Protein AF-0000000078282323 (afdb_homodimer)

Foldseek 3Di:
DPLPDDAQFKKFFLCVVVDDPVDQPRIKGWHDWDADPPPRFIWTWIWRPDPPGDIDIDGPPQQFAFDPCVVVVPGDGGRRMHTDDD/DPLPDDAQFKKAFLCVVVDDPVDQPRIKGWHDWDADPPPRFIWTWIWRPDPPGDIDIDGPDQQFAFDPCVVVVPGDGGRRMHTDDD

Nearest PDB structures (foldseek):
  6aca-assembly1_A  TM=6.022E-01  e=2.869E-01  Mycobacterium tuberculosis H37Rv
  6x50-assembly1_A  TM=5.275E-01  e=6.509E-01  Escherichia coli
  6lwy-assembly1_A  TM=5.126E-01  e=2.651E+00  Brevibacillus sp. SKR3
  8jvz-assembly2_B  TM=4.893E-01  e=5.047E+00  synthetic construct
  7c4l-assembly1_A  TM=4.001E-01  e=6.016E+00  synthetic construct

pLDDT: mean 95.48, std 9.37, range [39.41, 98.94]

Radius of gyration: 18.81 Å; Cα contacts (8 Å, |Δi|>4): 344; chains: 2; bounding box: 31×58×46 Å

Secondary structure (DSSP, 8-state):
------TT-EEEEGGGGGS-TT--TTEEEEEEEEEETTT--EEEEEEESSTT--EEEEEHHHHTPBP-TTT-TT---SBSEEE---/------TT-EEEEGGGGGS-TT--TTEEEEEEEEEETTT--EEEEEEESSTT--EEEEEHHHHTPBP-TTT-TT---SBSEEE---

Organism: NCBI:txid1796616

InterPro domains:
  IPR023387 DUF1653-like domain [PF07866] (27-82)
  IPR037135 DUF1653-like domain superfamily [G3DSA:2.30.30.320] (1-86)

Sequence (172 aa):
MDRDLRPGDIVRNFKRETVHPDSDLYLYQIIAFATHSETNEKLVIYQALYRPFGVWARPYDMFMSEVDREKYPEISQRYRFEKIENMDRDLRPGDIVRNFKRETVHPDSDLYLYQIIAFATHSETNEKLVIYQALYRPFGVWARPYDMFMSEVDREKYPEISQRYRFEKIEN

Solvent-accessible surface area (backbone atoms only — not comparable to full-atom values): 9601 Å² total; per-residue (Å²): 127,83,77,79,80,49,62,70,41,39,29,32,37,49,68,34,78,76,47,64,88,85,51,51,62,52,29,29,32,32,65,40,64,28,32,26,72,86,76,64,45,50,29,37,29,31,28,39,67,34,88,94,45,53,36,34,28,35,49,38,70,67,52,67,27,63,48,59,50,85,83,39,67,85,58,81,60,62,36,35,49,42,75,57,79,129,127,83,76,78,79,49,62,70,40,40,31,32,36,50,69,34,78,76,48,63,88,88,52,51,61,50,29,30,31,32,64,39,63,29,31,27,71,88,77,65,45,51,28,37,29,32,27,39,66,34,88,92,45,54,37,32,28,37,50,40,69,67,51,70,27,62,47,60,50,85,85,38,67,85,58,79,59,62,36,33,48,42,75,58,78,128

Structure (mmCIF, N/CA/C/O backbone):
data_AF-0000000078282323-model_v1
#
loop_
_entity.id
_entity.type
_entity.pdbx_description
1 polymer 'DUF1653 domain-containing protein'
#
loop_
_atom_site.group_PDB
_atom_site.id
_atom_site.type_symbol
_atom_site.label_atom_id
_atom_site.label_alt_id
_atom_site.label_comp_id
_atom_site.label_asym_id
_atom_site.label_entity_id
_atom_site.label_seq_id
_atom_site.pdbx_PDB_ins_code
_atom_site.Cartn_x
_atom_site.Cartn_y
_atom_site.Cartn_z
_atom_site.occupancy
_atom_site.B_iso_or_equiv
_atom_site.auth_seq_id
_atom_site.auth_comp_id
_atom_site.auth_asym_id
_atom_site.auth_atom_id
_atom_site.pdbx_PDB_model_num
ATOM 1 N N . MET A 1 1 ? 16.188 16.656 10.195 1 39.69 1 MET A N 1
ATOM 2 C CA . MET A 1 1 ? 15.75 15.555 11.031 1 39.69 1 MET A CA 1
ATOM 3 C C . MET A 1 1 ? 15.195 14.414 10.188 1 39.69 1 MET A C 1
ATOM 5 O O . MET A 1 1 ? 14.344 14.633 9.312 1 39.69 1 MET A O 1
ATOM 9 N N . ASP A 1 2 ? 15.898 13.422 9.938 1 53.25 2 ASP A N 1
ATOM 10 C CA . ASP A 1 2 ? 15.547 12.211 9.195 1 53.25 2 ASP A CA 1
ATOM 11 C C . ASP A 1 2 ? 14.211 11.648 9.672 1 53.25 2 ASP A C 1
ATOM 13 O O . ASP A 1 2 ? 14.008 11.445 10.875 1 53.25 2 ASP A O 1
ATOM 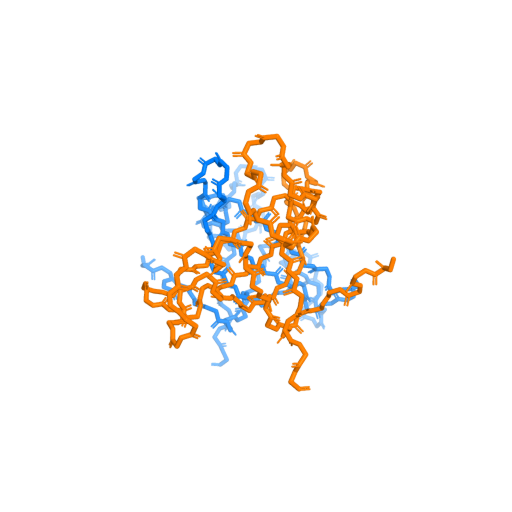17 N N . ARG A 1 3 ? 13.055 12.086 9.156 1 77.19 3 ARG A N 1
ATOM 18 C CA . ARG A 1 3 ? 11.742 11.969 9.781 1 77.19 3 ARG A CA 1
ATOM 19 C C . ARG A 1 3 ? 11.352 10.508 9.953 1 77.19 3 ARG A C 1
ATOM 21 O O . ARG A 1 3 ? 10.438 10.188 10.719 1 77.19 3 ARG A O 1
ATOM 28 N N . ASP A 1 4 ? 12.359 9.719 10.07 1 88.62 4 ASP A N 1
ATOM 29 C CA . ASP A 1 4 ? 12.273 8.273 10.25 1 88.62 4 ASP A CA 1
ATOM 30 C C . ASP A 1 4 ? 10.82 7.816 10.375 1 88.62 4 ASP A C 1
ATOM 32 O O . ASP A 1 4 ? 10.383 7.43 11.461 1 88.62 4 ASP A O 1
ATOM 36 N N . LEU A 1 5 ? 9.93 7.938 9.445 1 96.56 5 LEU A N 1
ATOM 37 C CA . LEU A 1 5 ? 8.562 7.418 9.453 1 96.56 5 LEU A CA 1
ATOM 38 C C . LEU A 1 5 ? 8.555 5.91 9.227 1 96.56 5 LEU A C 1
ATOM 40 O O . LEU A 1 5 ? 9.336 5.391 8.422 1 96.56 5 LEU A O 1
ATOM 44 N N . ARG A 1 6 ? 7.684 5.262 9.961 1 96.81 6 ARG A N 1
ATOM 45 C CA . ARG A 1 6 ? 7.57 3.809 9.875 1 96.81 6 ARG A CA 1
ATOM 46 C C . ARG A 1 6 ? 6.109 3.373 9.844 1 96.81 6 ARG A C 1
ATOM 48 O O . ARG A 1 6 ? 5.227 4.109 10.281 1 96.81 6 ARG A O 1
ATOM 55 N N . PRO A 1 7 ? 5.891 2.178 9.281 1 98 7 PRO A N 1
ATOM 56 C CA . PRO A 1 7 ? 4.527 1.66 9.383 1 98 7 PRO A CA 1
ATOM 57 C C . PRO A 1 7 ? 3.988 1.694 10.812 1 98 7 PRO A C 1
ATOM 59 O O . PRO A 1 7 ? 4.715 1.377 11.758 1 98 7 PRO A O 1
ATOM 62 N N . GLY A 1 8 ? 2.818 2.068 10.984 1 97.44 8 GLY A N 1
ATOM 63 C CA . GLY A 1 8 ? 2.205 2.184 12.297 1 97.44 8 GLY A CA 1
ATOM 64 C C . GLY A 1 8 ? 2.189 3.605 12.828 1 97.44 8 GLY A C 1
ATOM 65 O O . GLY A 1 8 ? 1.419 3.93 13.734 1 97.44 8 GLY A O 1
ATOM 66 N N . ASP A 1 9 ? 3.043 4.469 12.391 1 98.06 9 ASP A N 1
ATOM 67 C CA . ASP A 1 9 ? 3.086 5.855 12.844 1 98.06 9 ASP A CA 1
ATOM 68 C C . ASP A 1 9 ? 1.8 6.594 12.469 1 98.06 9 ASP A C 1
ATOM 70 O O . ASP A 1 9 ? 1.265 6.406 11.375 1 98.06 9 ASP A O 1
ATOM 74 N N . ILE A 1 10 ? 1.32 7.414 13.398 1 98.06 10 ILE A N 1
ATOM 75 C CA . ILE A 1 10 ? 0.245 8.352 13.094 1 98.06 10 ILE A CA 1
ATOM 76 C C . ILE A 1 10 ? 0.837 9.688 12.656 1 98.06 10 ILE A C 1
ATOM 78 O O . ILE A 1 10 ? 1.754 10.211 13.289 1 98.06 10 ILE A O 1
ATOM 82 N N . VAL A 1 11 ? 0.285 10.164 11.57 1 98.31 11 VAL A N 1
ATOM 83 C CA . VAL A 1 11 ? 0.776 11.43 11.023 1 98.31 11 VAL A CA 1
ATOM 84 C C . VAL A 1 11 ? -0.394 12.383 10.789 1 98.31 11 VAL A C 1
ATOM 86 O O . VAL A 1 11 ? -1.537 11.945 10.633 1 98.31 11 VAL A O 1
ATOM 89 N N . ARG A 1 12 ? -0.083 13.609 10.789 1 98.06 12 ARG A N 1
ATOM 90 C CA . ARG A 1 12 ? -1.059 14.633 10.438 1 98.06 12 ARG A CA 1
ATOM 91 C C . ARG A 1 12 ? -0.639 15.375 9.172 1 98.06 12 ARG A C 1
ATOM 93 O O . ARG A 1 12 ? 0.539 15.695 9 1 98.06 12 ARG A O 1
ATOM 100 N N . ASN A 1 13 ? -1.52 15.5 8.297 1 98.25 13 ASN A N 1
ATOM 101 C CA . ASN A 1 13 ? -1.363 16.438 7.191 1 98.25 13 ASN A CA 1
ATOM 102 C C . ASN A 1 13 ? -1.396 17.891 7.676 1 98.25 13 ASN A C 1
ATOM 104 O O . ASN A 1 13 ? -2.139 18.219 8.602 1 98.25 13 ASN A O 1
ATOM 108 N N . PHE A 1 14 ? -0.667 18.781 7.035 1 98.06 14 PHE A N 1
ATOM 109 C CA . PHE A 1 14 ? -0.567 20.156 7.48 1 98.06 14 PHE A CA 1
ATOM 110 C C . PHE A 1 14 ? -1.93 20.844 7.441 1 98.06 14 PHE A C 1
ATOM 112 O O . PHE A 1 14 ? -2.164 21.812 8.164 1 98.06 14 PHE A O 1
ATOM 119 N N . LYS A 1 15 ? -2.895 20.406 6.676 1 98 15 LYS A N 1
ATOM 120 C CA . LYS A 1 15 ? -4.223 21 6.578 1 98 15 LYS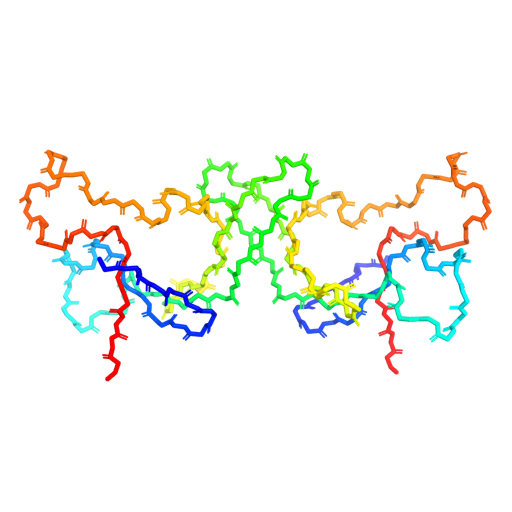 A CA 1
ATOM 121 C C . LYS A 1 15 ? -4.996 20.844 7.883 1 98 15 LYS A C 1
ATOM 123 O O . LYS A 1 15 ? -6.02 21.5 8.086 1 98 15 LYS A O 1
ATOM 128 N N . ARG A 1 16 ? -4.465 19.969 8.672 1 96.94 16 ARG A N 1
ATOM 129 C CA . ARG A 1 16 ? -5.129 19.812 9.969 1 96.94 16 ARG A CA 1
ATOM 130 C C . ARG A 1 16 ? -5.141 21.141 10.727 1 96.94 16 ARG A C 1
ATOM 132 O O . ARG A 1 16 ? -6.023 21.375 11.555 1 96.94 16 ARG A O 1
ATOM 139 N N . GLU A 1 17 ? -4.207 22 10.477 1 96.94 17 GLU A N 1
ATOM 140 C CA . GLU A 1 17 ? -4.137 23.297 11.148 1 96.94 17 GLU A CA 1
ATOM 141 C C . GLU A 1 17 ? -5.34 24.156 10.789 1 96.94 17 GLU A C 1
ATOM 143 O O . GLU A 1 17 ? -5.594 25.172 11.445 1 96.94 17 GLU A O 1
ATOM 148 N N . THR A 1 18 ? -6.047 23.75 9.797 1 96.25 18 THR A N 1
ATOM 149 C CA . THR A 1 18 ? -7.152 24.578 9.328 1 96.25 18 THR A CA 1
ATOM 150 C C . THR A 1 18 ? -8.477 24.094 9.906 1 96.25 18 THR A C 1
ATOM 152 O O . THR A 1 18 ? -9.539 24.641 9.586 1 96.25 18 THR A O 1
ATOM 155 N N . VAL A 1 19 ? -8.43 23.078 10.68 1 96.94 19 VAL A N 1
ATOM 156 C CA . VAL A 1 19 ? -9.656 22.531 11.242 1 96.94 19 VAL A CA 1
ATOM 157 C C . VAL A 1 19 ? -9.578 22.531 12.766 1 96.94 19 VAL A C 1
ATOM 159 O O . VAL A 1 19 ? -8.531 22.844 13.336 1 96.94 19 VAL A O 1
ATOM 162 N N . HIS A 1 20 ? -10.734 22.266 13.398 1 95.75 20 HIS A N 1
ATOM 163 C CA . HIS A 1 20 ? -10.789 22.25 14.859 1 95.75 20 HIS A CA 1
ATOM 164 C C . HIS A 1 20 ? -9.867 21.188 15.438 1 95.75 20 HIS A C 1
ATOM 166 O O . HIS A 1 20 ? -9.789 20.078 14.906 1 95.75 20 HIS A O 1
ATOM 172 N N . PRO A 1 21 ? -9.203 21.484 16.547 1 90.31 21 PRO A N 1
ATOM 173 C CA . PRO A 1 21 ? -8.227 20.562 17.125 1 90.31 21 PRO A CA 1
ATOM 174 C C . PRO A 1 21 ? -8.844 19.234 17.531 1 90.31 21 PRO A C 1
ATOM 176 O O . PRO A 1 21 ? -8.148 18.203 17.562 1 90.31 21 PRO A O 1
ATOM 179 N N . ASP A 1 22 ? -10.102 19.219 17.75 1 92.81 22 ASP A N 1
ATOM 180 C CA . ASP A 1 22 ? -10.773 18.016 18.203 1 92.81 22 ASP A CA 1
ATOM 181 C C . ASP A 1 22 ? -11.219 17.156 17.031 1 92.81 22 ASP A C 1
ATOM 183 O O . ASP A 1 22 ? -11.695 16.031 17.219 1 92.81 22 ASP A O 1
ATOM 187 N N . SER A 1 23 ? -11.031 17.656 15.859 1 94.06 23 SER A N 1
ATOM 188 C CA . SER A 1 23 ? -11.414 16.922 14.656 1 94.06 23 SER A CA 1
ATOM 189 C C . SER A 1 23 ? -10.414 15.812 14.336 1 94.06 23 SER A C 1
ATOM 191 O O . SER A 1 23 ? -9.227 15.945 14.625 1 94.06 23 SER A O 1
ATOM 193 N N . ASP A 1 24 ? -10.875 14.75 13.781 1 94.75 24 ASP A N 1
ATOM 194 C CA . ASP A 1 24 ? -9.969 13.695 13.336 1 94.75 24 ASP A CA 1
ATOM 195 C C . ASP A 1 24 ? -9.547 13.922 11.883 1 94.75 24 ASP A C 1
ATOM 197 O O . ASP A 1 24 ? -8.75 13.148 11.336 1 94.75 24 ASP A O 1
ATOM 201 N N . LEU A 1 25 ? -9.992 14.914 11.336 1 97.62 25 LEU A N 1
ATOM 202 C CA . LEU A 1 25 ? -9.688 15.148 9.93 1 97.62 25 LEU A CA 1
ATOM 203 C C . LEU A 1 25 ? -8.188 15.336 9.719 1 97.62 25 LEU A C 1
ATOM 205 O O . LEU A 1 25 ? -7.512 15.93 10.562 1 97.62 25 LEU A O 1
ATOM 209 N N . TYR A 1 26 ? -7.656 14.797 8.641 1 98.31 26 TYR A N 1
ATOM 210 C CA . TYR A 1 26 ? -6.289 14.977 8.172 1 98.31 26 TYR A CA 1
ATOM 211 C C . TYR A 1 26 ? -5.301 14.242 9.07 1 98.31 26 TYR A C 1
ATOM 213 O O . TYR A 1 26 ? -4.129 14.617 9.156 1 98.31 26 TYR A O 1
ATOM 221 N N . LEU A 1 27 ? -5.879 13.266 9.812 1 98.19 27 LEU A N 1
ATOM 222 C CA . LEU A 1 27 ? -5.047 12.289 10.508 1 98.19 27 LEU A CA 1
ATOM 223 C C . LEU A 1 27 ? -4.992 10.977 9.734 1 98.19 27 LEU A C 1
ATOM 225 O O . LEU A 1 27 ? -6.008 10.523 9.203 1 98.19 27 LEU A O 1
ATOM 229 N N . TYR A 1 28 ? -3.785 10.406 9.727 1 98.62 28 TYR A N 1
ATOM 230 C CA . TYR A 1 28 ? -3.555 9.18 8.977 1 98.62 28 TYR A CA 1
ATOM 231 C C . TYR A 1 28 ? -2.621 8.242 9.727 1 98.62 28 TYR A C 1
ATOM 233 O O . TYR A 1 28 ? -1.846 8.68 10.578 1 98.62 28 TYR A O 1
ATOM 241 N N . GLN A 1 29 ? -2.668 7.004 9.383 1 98.69 29 GLN A N 1
ATOM 242 C CA . GLN A 1 29 ? -1.672 6.027 9.812 1 98.69 29 GLN A CA 1
ATOM 243 C C . GLN A 1 29 ? -0.896 5.477 8.617 1 98.69 29 GLN A C 1
ATOM 245 O O . GLN A 1 29 ? -1.489 5.113 7.598 1 98.69 29 GLN A O 1
ATOM 250 N N . ILE A 1 30 ? 0.374 5.512 8.75 1 98.69 30 ILE A N 1
ATOM 251 C CA . ILE A 1 30 ? 1.192 4.883 7.723 1 98.69 30 ILE A CA 1
ATOM 252 C C . ILE A 1 30 ? 1.005 3.367 7.773 1 98.69 30 ILE A C 1
ATOM 254 O O . ILE A 1 30 ? 1.132 2.754 8.836 1 98.69 30 ILE A O 1
ATOM 258 N N . ILE A 1 31 ? 0.714 2.785 6.625 1 98.75 31 ILE A N 1
ATOM 259 C CA . ILE A 1 31 ? 0.502 1.346 6.527 1 98.75 31 ILE A CA 1
ATOM 260 C C . ILE A 1 31 ? 1.792 0.664 6.078 1 98.75 31 ILE A C 1
ATOM 262 O O . ILE A 1 31 ? 2.172 -0.378 6.617 1 98.75 31 ILE A O 1
ATOM 266 N N . ALA A 1 32 ? 2.428 1.25 5.086 1 98.75 32 ALA A N 1
ATOM 267 C CA . ALA A 1 32 ? 3.611 0.63 4.496 1 98.75 32 ALA A CA 1
ATOM 268 C C . ALA A 1 32 ? 4.336 1.602 3.566 1 98.75 32 ALA A C 1
ATOM 270 O O . ALA A 1 32 ? 3.809 2.67 3.246 1 98.75 32 ALA A O 1
ATOM 271 N N . PHE A 1 33 ? 5.492 1.203 3.271 1 98.81 33 PHE A N 1
ATOM 272 C CA . PHE A 1 33 ? 6.238 1.748 2.143 1 98.81 33 PHE A CA 1
ATOM 273 C C . PHE A 1 33 ? 6.402 0.7 1.049 1 98.81 33 PHE A C 1
ATOM 275 O O . PHE A 1 33 ? 6.734 -0.454 1.332 1 98.81 33 PHE A O 1
ATOM 282 N N . ALA A 1 34 ? 6.129 1.128 -0.161 1 98.88 34 ALA A N 1
ATOM 283 C CA . ALA A 1 34 ? 6.094 0.138 -1.234 1 98.88 34 ALA A CA 1
ATOM 284 C C . ALA A 1 34 ? 6.805 0.657 -2.482 1 98.88 34 ALA A C 1
ATOM 286 O O . ALA A 1 34 ? 6.996 1.866 -2.637 1 98.88 34 ALA A O 1
ATOM 287 N N . THR A 1 35 ? 7.18 -0.276 -3.287 1 98.88 35 THR A N 1
ATOM 288 C CA . THR A 1 35 ? 7.699 0.022 -4.617 1 98.88 35 THR A CA 1
ATOM 289 C C . THR A 1 35 ? 6.68 -0.348 -5.691 1 98.88 35 THR A C 1
ATOM 291 O O . THR A 1 35 ? 6.188 -1.479 -5.723 1 98.88 35 THR A O 1
ATOM 294 N N . HIS A 1 36 ? 6.34 0.653 -6.488 1 98.75 36 HIS A N 1
ATOM 295 C CA . HIS A 1 36 ? 5.469 0.359 -7.621 1 98.75 36 HIS A CA 1
ATOM 296 C C . HIS A 1 36 ? 6.125 -0.629 -8.578 1 98.75 36 HIS A C 1
ATOM 298 O O . HIS A 1 36 ? 7.137 -0.31 -9.211 1 98.75 36 HIS A O 1
ATOM 304 N N . SER A 1 37 ? 5.547 -1.704 -8.859 1 98 37 SER A N 1
ATOM 305 C CA . SER A 1 37 ? 6.191 -2.818 -9.547 1 98 37 SER A CA 1
ATOM 306 C C . SER A 1 37 ? 6.438 -2.496 -11.016 1 98 37 SER A C 1
ATOM 308 O O . SER A 1 37 ? 7.355 -3.039 -11.633 1 98 37 SER A O 1
ATOM 310 N N . GLU A 1 38 ? 5.613 -1.614 -11.57 1 97.56 38 GLU A N 1
ATOM 311 C CA . GLU A 1 38 ? 5.727 -1.298 -12.992 1 97.56 38 GLU A CA 1
ATOM 312 C C . GLU A 1 38 ? 6.641 -0.099 -13.219 1 97.56 38 GLU A C 1
ATOM 314 O O . GLU A 1 38 ? 7.359 -0.041 -14.219 1 97.56 38 GLU A O 1
ATOM 319 N N . THR A 1 39 ? 6.711 0.832 -12.32 1 97.62 39 THR A N 1
ATOM 320 C CA . THR A 1 39 ? 7.43 2.08 -12.562 1 97.62 39 THR A CA 1
ATOM 321 C C . THR A 1 39 ? 8.617 2.213 -11.609 1 97.62 39 THR A C 1
ATOM 323 O O . THR A 1 39 ? 9.469 3.088 -11.789 1 97.62 39 THR A O 1
ATOM 326 N N . ASN A 1 40 ? 8.711 1.358 -10.633 1 97.94 40 ASN A N 1
ATOM 327 C CA . ASN A 1 40 ? 9.742 1.383 -9.602 1 97.94 40 ASN A CA 1
ATOM 328 C C . ASN A 1 40 ? 9.617 2.615 -8.711 1 97.94 40 ASN A C 1
ATOM 330 O O . ASN A 1 40 ? 10.531 2.934 -7.949 1 97.94 40 ASN A O 1
ATOM 334 N N . GLU A 1 41 ? 8.562 3.32 -8.844 1 98.12 41 GLU A N 1
ATOM 335 C CA . GLU A 1 41 ? 8.328 4.484 -7.996 1 98.12 41 GLU A CA 1
ATOM 336 C C . GLU A 1 41 ? 8.164 4.074 -6.535 1 98.12 41 GLU A C 1
ATOM 338 O O . GLU A 1 41 ? 7.48 3.098 -6.23 1 98.12 41 GLU A O 1
ATOM 343 N N . LYS A 1 42 ? 8.789 4.801 -5.625 1 98.75 42 LYS A N 1
ATOM 344 C CA . LYS A 1 42 ? 8.602 4.594 -4.191 1 98.75 42 LYS A CA 1
ATOM 345 C C . LYS A 1 42 ? 7.344 5.293 -3.691 1 98.75 42 LYS A C 1
ATOM 347 O O . LYS A 1 42 ? 7.105 6.457 -4.012 1 98.75 42 LYS A O 1
AT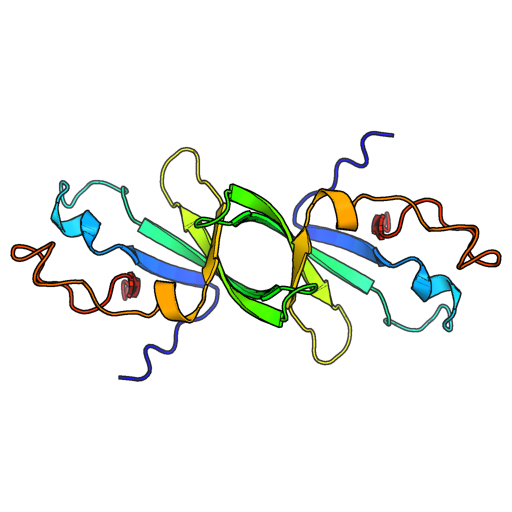OM 352 N N . LEU A 1 43 ? 6.566 4.562 -2.943 1 98.88 43 LEU A N 1
ATOM 353 C CA . LEU A 1 43 ? 5.273 5.066 -2.498 1 98.88 43 LEU A CA 1
ATOM 354 C C . LEU A 1 43 ? 5.141 4.961 -0.982 1 98.88 43 LEU A C 1
ATOM 356 O O . LEU A 1 43 ? 5.672 4.031 -0.372 1 98.88 43 LEU A O 1
ATOM 360 N N . VAL A 1 44 ? 4.449 5.852 -0.378 1 98.94 44 VAL A N 1
ATOM 361 C CA . VAL A 1 44 ? 3.939 5.754 0.985 1 98.94 44 VAL A CA 1
ATOM 362 C C . VAL A 1 44 ? 2.469 5.344 0.957 1 98.94 44 VAL A C 1
ATOM 364 O O . VAL A 1 44 ? 1.657 5.969 0.272 1 98.94 44 VAL A O 1
ATOM 367 N N . ILE A 1 45 ? 2.174 4.285 1.638 1 98.94 45 ILE A N 1
ATOM 368 C CA . ILE A 1 45 ? 0.803 3.811 1.794 1 98.94 45 ILE A CA 1
ATOM 369 C C . ILE A 1 45 ? 0.269 4.223 3.164 1 98.94 45 ILE A C 1
ATOM 371 O O . ILE A 1 45 ? 0.897 3.947 4.191 1 98.94 45 ILE A O 1
ATOM 375 N N . TYR A 1 46 ? -0.875 4.844 3.15 1 98.94 46 TYR A N 1
ATOM 376 C CA . TYR A 1 46 ? -1.38 5.371 4.414 1 98.94 46 TYR A CA 1
ATOM 377 C C . TYR A 1 46 ? -2.902 5.418 4.414 1 98.94 46 TYR A C 1
ATOM 379 O O . TYR A 1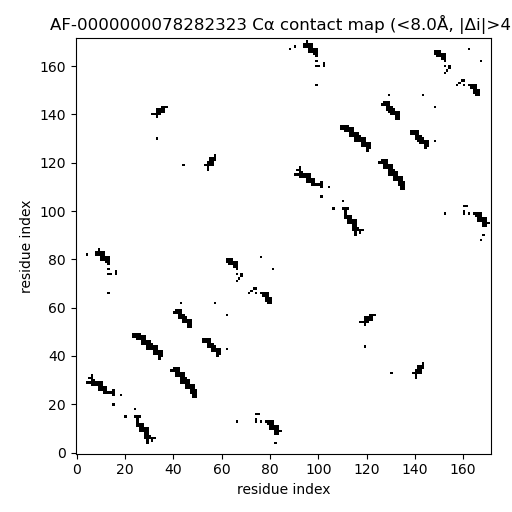 46 ? -3.531 5.488 3.355 1 98.94 46 TYR A O 1
ATOM 387 N N . GLN A 1 47 ? -3.43 5.363 5.559 1 98.88 47 GLN A N 1
ATOM 388 C CA . GLN A 1 47 ? -4.875 5.277 5.727 1 98.88 47 GLN A CA 1
ATOM 389 C C . GLN A 1 47 ? -5.406 6.449 6.547 1 98.88 47 GLN A C 1
ATOM 391 O O . GLN A 1 47 ? -4.848 6.781 7.598 1 98.88 47 GLN A O 1
ATOM 396 N N . ALA A 1 48 ? -6.43 7.055 6.047 1 98.69 48 ALA A N 1
ATOM 397 C CA . ALA A 1 48 ? -7.125 8.086 6.816 1 98.69 48 ALA A CA 1
ATOM 398 C C . ALA A 1 48 ? -7.691 7.508 8.109 1 98.69 48 ALA A C 1
ATOM 400 O O . ALA A 1 48 ? -8.211 6.391 8.133 1 98.69 48 ALA A O 1
ATOM 401 N N . LEU A 1 49 ? -7.633 8.266 9.188 1 98 49 LEU A N 1
ATOM 402 C CA . LEU A 1 49 ? -8.203 7.855 10.461 1 98 49 LEU A CA 1
ATOM 403 C C . LEU A 1 49 ? -9.57 8.492 10.68 1 98 49 LEU A C 1
ATOM 405 O O . LEU A 1 49 ? -10.031 8.617 11.812 1 98 49 LEU A O 1
ATOM 409 N N . TYR A 1 50 ? -10.164 8.945 9.773 1 97.75 50 TYR A N 1
ATOM 410 C CA . TYR A 1 50 ? -11.523 9.469 9.719 1 97.75 50 TYR A CA 1
ATOM 411 C C . TYR A 1 50 ? -12.297 8.867 8.547 1 97.75 50 TYR A C 1
ATOM 413 O O . TYR A 1 50 ? -11.695 8.344 7.609 1 97.75 50 TYR A O 1
ATOM 421 N N . ARG A 1 51 ? -13.484 9 8.633 1 95.75 51 ARG A N 1
ATOM 422 C CA . ARG A 1 51 ? -14.32 8.414 7.59 1 95.75 51 ARG A CA 1
ATOM 423 C C . ARG A 1 51 ? -14.031 9.055 6.234 1 95.75 51 ARG A C 1
ATOM 425 O O . ARG A 1 51 ? -13.805 10.266 6.148 1 95.75 51 ARG A O 1
ATOM 432 N N . PRO A 1 52 ? -14.203 8.141 5.113 1 97.06 52 PRO A N 1
ATOM 433 C CA . PRO A 1 52 ? -14.562 6.727 5.039 1 97.06 52 PRO A CA 1
ATOM 434 C C . PRO A 1 52 ? -13.359 5.805 5.234 1 97.06 52 PRO A C 1
ATOM 436 O O . PRO A 1 52 ? -13.383 4.656 4.785 1 97.06 52 PRO A O 1
ATOM 439 N N . PHE A 1 53 ? -12.219 6.316 5.789 1 98.25 53 PHE A N 1
ATOM 440 C CA . PHE A 1 53 ? -11.023 5.551 6.121 1 98.25 53 PHE A CA 1
ATOM 441 C C . PHE A 1 53 ? -10.32 5.078 4.855 1 98.25 53 PHE A C 1
ATOM 443 O O . PHE A 1 53 ? -9.875 3.932 4.777 1 98.25 53 PHE A O 1
ATOM 450 N N . GLY A 1 54 ? -10.281 6.027 3.885 1 98.38 54 GLY A N 1
ATOM 451 C CA . GLY A 1 54 ? -9.625 5.711 2.625 1 98.38 54 GLY A CA 1
ATOM 452 C C . GLY A 1 54 ? -8.156 5.387 2.779 1 98.38 54 GLY A C 1
ATOM 453 O O . GLY A 1 54 ? -7.48 5.945 3.648 1 98.38 54 GLY A O 1
ATOM 454 N N . VAL A 1 55 ? -7.711 4.445 1.93 1 98.88 55 VAL A N 1
ATOM 455 C CA . VAL A 1 55 ? -6.293 4.109 1.856 1 98.88 55 VAL A CA 1
ATOM 456 C C . VAL A 1 55 ? -5.684 4.711 0.592 1 98.88 55 VAL A C 1
ATOM 458 O O . VAL A 1 55 ? -6.215 4.535 -0.506 1 98.88 55 VAL A O 1
ATOM 461 N N . TRP A 1 56 ? -4.598 5.383 0.792 1 98.94 56 TRP A N 1
ATOM 462 C CA . TRP A 1 56 ? -3.967 6.156 -0.27 1 98.94 56 TRP A CA 1
ATOM 463 C C . TRP A 1 56 ? -2.516 5.73 -0.468 1 98.94 56 TRP A C 1
ATOM 465 O O . TRP A 1 56 ? -1.857 5.293 0.478 1 98.94 56 TRP A O 1
ATOM 475 N N . ALA A 1 57 ? -2.088 5.809 -1.639 1 98.94 57 ALA A N 1
ATOM 476 C CA . ALA A 1 57 ? -0.679 5.73 -2.016 1 98.94 57 ALA A CA 1
ATOM 477 C C . ALA A 1 57 ? -0.195 7.051 -2.611 1 98.94 57 ALA A C 1
ATOM 479 O O . ALA A 1 57 ? -0.812 7.586 -3.535 1 98.94 57 ALA A O 1
ATOM 480 N N . ARG A 1 58 ? 0.853 7.559 -2.123 1 98.88 58 ARG A N 1
ATOM 481 C CA . ARG A 1 58 ? 1.441 8.789 -2.627 1 98.88 58 ARG A CA 1
ATOM 482 C C . ARG A 1 58 ? 2.938 8.625 -2.879 1 98.88 58 ARG A C 1
ATOM 484 O O . ARG A 1 58 ? 3.627 7.949 -2.113 1 98.88 58 ARG A O 1
ATOM 491 N N . PRO A 1 59 ? 3.48 9.258 -3.932 1 98.81 59 PRO A N 1
ATOM 492 C CA . PRO A 1 59 ? 4.934 9.211 -4.094 1 98.81 59 PRO A CA 1
ATOM 493 C C . PRO A 1 59 ? 5.684 9.617 -2.826 1 98.81 59 PRO A C 1
ATOM 495 O O . PRO A 1 59 ? 5.293 10.578 -2.156 1 98.81 59 PRO A O 1
ATOM 498 N N . TYR A 1 60 ? 6.668 8.867 -2.557 1 98.69 60 TYR A N 1
ATOM 499 C CA . TYR A 1 60 ? 7.449 9.055 -1.339 1 98.69 60 TYR A CA 1
ATOM 500 C C . TYR A 1 60 ? 7.918 10.5 -1.216 1 98.69 60 TYR A C 1
ATOM 502 O O . TYR A 1 60 ? 7.707 11.148 -0.185 1 98.69 60 TYR A O 1
ATOM 510 N N . ASP A 1 61 ? 8.539 11.055 -2.275 1 97.88 61 ASP A N 1
ATOM 511 C CA . ASP A 1 61 ? 9.133 12.391 -2.225 1 97.88 61 ASP A CA 1
ATOM 512 C C . ASP A 1 61 ? 8.062 13.453 -1.979 1 97.88 61 ASP A C 1
ATOM 514 O O . ASP A 1 61 ? 8.312 14.438 -1.277 1 97.88 61 ASP A O 1
ATOM 518 N N . MET A 1 62 ? 6.926 13.25 -2.598 1 98.44 62 MET A N 1
ATOM 519 C CA . MET A 1 62 ? 5.836 14.203 -2.398 1 98.44 62 MET A CA 1
ATOM 520 C C . MET A 1 62 ? 5.328 14.148 -0.963 1 98.44 62 MET A C 1
ATOM 522 O O . MET A 1 62 ? 5.094 15.195 -0.346 1 98.44 62 MET A O 1
ATOM 526 N N . PHE A 1 63 ? 5.117 12.977 -0.434 1 98.62 63 PHE A N 1
ATOM 527 C CA . PHE A 1 63 ? 4.652 12.797 0.936 1 98.62 63 PHE A CA 1
ATOM 528 C C . PHE A 1 63 ? 5.625 13.422 1.925 1 98.62 63 PHE A C 1
ATOM 530 O O . PHE A 1 63 ? 5.207 14.062 2.895 1 98.62 63 PHE A O 1
ATOM 537 N N . MET A 1 64 ? 6.844 13.32 1.663 1 98.12 64 MET A N 1
ATOM 538 C CA . MET A 1 64 ? 7.891 13.727 2.594 1 98.12 64 MET A CA 1
ATOM 539 C C . MET A 1 64 ? 8.242 15.203 2.404 1 98.12 64 MET A C 1
ATOM 541 O O . MET A 1 64 ? 9.055 15.75 3.148 1 98.12 64 MET A O 1
ATOM 545 N N . SER A 1 65 ? 7.66 15.828 1.512 1 98.12 65 SER A N 1
ATOM 546 C CA . SER A 1 65 ? 8.055 17.172 1.125 1 98.12 65 SER A CA 1
ATOM 547 C C . SER A 1 65 ? 7.602 18.203 2.156 1 98.12 65 SER A C 1
ATOM 549 O O . SER A 1 65 ? 6.785 17.891 3.029 1 98.12 65 SER A O 1
ATOM 551 N N . GLU A 1 66 ? 8.18 19.375 2.045 1 98.19 66 GLU A N 1
ATOM 552 C CA . GLU A 1 66 ? 7.789 20.5 2.881 1 98.19 66 GLU A CA 1
ATOM 553 C C . GLU A 1 66 ? 6.492 21.141 2.387 1 98.19 66 GLU A C 1
ATOM 555 O O . GLU A 1 66 ? 6.113 20.969 1.227 1 98.19 66 GLU A O 1
ATOM 560 N N . VAL A 1 67 ? 5.898 21.922 3.309 1 98.5 67 VAL A N 1
ATOM 561 C CA . VAL A 1 67 ? 4.711 22.688 2.955 1 98.5 67 VAL A CA 1
ATOM 562 C C . VAL A 1 67 ? 5.102 23.844 2.039 1 98.5 67 VAL A C 1
ATOM 564 O O . VAL A 1 67 ? 6.121 24.5 2.256 1 98.5 67 VAL A O 1
ATOM 567 N N . ASP A 1 68 ? 4.32 24.031 1.021 1 97.88 68 ASP A N 1
ATOM 568 C CA . ASP A 1 68 ? 4.473 25.219 0.182 1 97.88 68 ASP A CA 1
ATOM 569 C C . ASP A 1 68 ? 4.09 26.484 0.943 1 97.88 68 ASP A C 1
ATOM 571 O O . ASP A 1 68 ? 2.918 26.859 0.972 1 97.88 68 ASP A O 1
ATOM 575 N N . ARG A 1 69 ? 4.918 27.234 1.447 1 96.31 69 ARG A N 1
ATOM 576 C CA . ARG A 1 69 ? 4.668 28.375 2.332 1 96.31 69 ARG A CA 1
ATOM 577 C C . ARG A 1 69 ? 4.082 29.547 1.559 1 96.31 69 ARG A C 1
ATOM 579 O O . ARG A 1 69 ? 3.451 30.438 2.145 1 96.31 69 ARG A O 1
ATOM 586 N N . GLU A 1 70 ? 4.461 29.609 0.332 1 97.94 70 GLU A N 1
ATOM 587 C CA . GLU A 1 70 ? 3.857 30.656 -0.489 1 97.94 70 GLU A CA 1
ATOM 588 C C . GLU A 1 70 ? 2.361 30.406 -0.674 1 97.94 70 GLU A C 1
ATOM 590 O O . GLU A 1 70 ? 1.562 31.344 -0.565 1 97.94 70 GLU A O 1
ATOM 595 N N . LYS A 1 71 ? 2.016 29.219 -0.899 1 97.5 71 LYS A N 1
ATOM 596 C CA . LYS A 1 71 ? 0.619 28.859 -1.121 1 97.5 71 LYS A CA 1
ATOM 597 C C . LYS A 1 71 ? -0.157 28.828 0.192 1 97.5 71 LYS A C 1
ATOM 599 O O . LYS A 1 71 ? -1.351 29.141 0.221 1 97.5 71 LYS A O 1
ATOM 604 N N . TYR A 1 72 ? 0.519 28.484 1.226 1 97.94 72 TYR A N 1
ATOM 605 C CA . TYR A 1 72 ? -0.111 28.328 2.533 1 97.94 72 TYR A CA 1
ATOM 606 C C . TYR A 1 72 ? 0.638 29.141 3.592 1 97.94 72 TYR A C 1
ATOM 608 O O . TYR A 1 72 ? 1.193 28.562 4.531 1 97.94 72 TYR A O 1
ATOM 616 N N . PRO A 1 73 ? 0.551 30.391 3.5 1 97.56 73 PRO A N 1
ATOM 617 C CA . PRO A 1 73 ? 1.343 31.234 4.391 1 97.56 73 PRO A CA 1
ATOM 618 C C . PRO A 1 73 ? 0.896 31.141 5.848 1 97.56 73 PRO A C 1
ATOM 620 O O . PRO A 1 73 ? 1.666 31.469 6.758 1 97.56 73 PRO A O 1
ATOM 623 N N . GLU A 1 74 ? -0.284 30.688 6.125 1 96.88 74 GLU A N 1
ATOM 624 C CA . GLU A 1 74 ? -0.817 30.656 7.48 1 96.88 74 GLU A CA 1
ATOM 625 C C . GLU A 1 74 ? -0.44 29.344 8.188 1 96.88 74 GLU A C 1
ATOM 627 O O . GLU A 1 74 ? -0.631 29.219 9.398 1 96.88 74 GLU A O 1
ATOM 632 N N . ILE A 1 75 ? 0.039 28.438 7.418 1 98 75 ILE A N 1
ATOM 633 C CA . ILE A 1 75 ? 0.375 27.125 7.969 1 98 75 ILE A CA 1
ATOM 634 C C . ILE A 1 75 ? 1.721 27.203 8.688 1 98 75 ILE A C 1
ATOM 636 O O . ILE A 1 75 ? 2.688 27.75 8.148 1 98 75 ILE A O 1
ATOM 640 N N . SER A 1 76 ? 1.796 26.641 9.883 1 97.5 76 SER A N 1
ATOM 641 C CA . SER A 1 76 ? 3.025 26.688 10.664 1 97.5 76 SER A CA 1
ATOM 642 C C . SER A 1 76 ? 3.83 25.391 10.508 1 97.5 76 SER A C 1
ATOM 644 O O . SER A 1 76 ? 5.055 25.406 10.633 1 97.5 76 SER A O 1
ATOM 646 N N . GLN A 1 77 ? 3.191 24.344 10.227 1 96.75 77 GLN A N 1
ATOM 647 C CA . GLN A 1 77 ? 3.869 23.062 10.07 1 96.75 77 GLN A CA 1
ATOM 648 C C . GLN A 1 77 ? 4.922 23.125 8.969 1 96.75 77 GLN A C 1
ATOM 650 O O . GLN A 1 77 ? 4.699 23.734 7.926 1 96.75 77 GLN A O 1
ATOM 655 N N . ARG A 1 78 ? 6.023 22.406 9.156 1 97.62 78 ARG A N 1
ATOM 656 C CA . ARG A 1 78 ? 7.117 22.469 8.195 1 97.62 78 ARG A CA 1
ATOM 657 C C . ARG A 1 78 ? 6.879 21.5 7.039 1 97.62 78 ARG A C 1
ATOM 659 O O . ARG A 1 78 ? 6.988 21.875 5.875 1 97.62 78 ARG A O 1
ATOM 666 N N . TYR A 1 79 ? 6.582 20.25 7.395 1 98.06 79 TYR A N 1
ATOM 667 C CA . TYR A 1 79 ? 6.418 19.203 6.383 1 98.06 79 TYR A CA 1
ATOM 668 C C . TYR A 1 79 ? 4.941 18.938 6.125 1 98.06 79 TYR A C 1
ATOM 670 O O . TYR A 1 79 ? 4.102 19.141 7.008 1 98.06 79 TYR A O 1
ATOM 678 N N . ARG A 1 80 ? 4.637 18.469 4.918 1 98.31 80 ARG A N 1
ATOM 679 C CA . ARG A 1 80 ? 3.254 18.188 4.559 1 98.31 80 ARG A CA 1
ATOM 680 C C . ARG A 1 80 ? 2.623 17.203 5.543 1 98.31 80 ARG A C 1
ATOM 682 O O . ARG A 1 80 ? 1.447 17.328 5.887 1 98.31 80 ARG A O 1
ATOM 689 N N . PHE A 1 81 ? 3.424 16.219 5.93 1 98.44 81 PHE A N 1
ATOM 690 C CA . PHE A 1 81 ? 3.027 15.258 6.945 1 98.44 81 PHE A CA 1
ATOM 691 C C . PHE A 1 81 ? 4.043 15.219 8.086 1 98.44 81 PHE A C 1
ATOM 693 O O . PHE A 1 81 ? 5.25 15.164 7.84 1 98.44 81 PHE A O 1
ATOM 700 N N . GLU A 1 82 ? 3.533 15.227 9.273 1 97.56 82 GLU A N 1
ATOM 701 C CA . GLU A 1 82 ? 4.402 15.102 10.438 1 97.56 82 GLU A CA 1
ATOM 702 C C . GLU A 1 82 ? 3.854 14.086 11.438 1 97.56 82 GLU A C 1
ATOM 704 O O . GLU A 1 82 ? 2.639 13.984 11.617 1 97.56 82 GLU A O 1
ATOM 709 N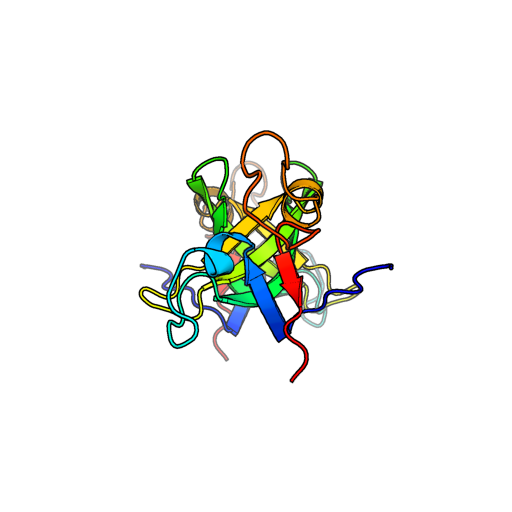 N . LYS A 1 83 ? 4.766 13.367 12.016 1 97.19 83 LYS A N 1
ATOM 710 C CA . LYS A 1 83 ? 4.402 12.359 13.008 1 97.19 83 LYS A CA 1
ATOM 711 C C . LYS A 1 83 ? 3.809 13.008 14.258 1 97.19 83 LYS A C 1
ATOM 713 O O . LYS A 1 83 ? 4.309 14.031 14.727 1 97.19 83 LYS A O 1
ATOM 718 N N . ILE A 1 84 ? 2.68 12.406 14.641 1 92.88 84 ILE A N 1
ATOM 719 C CA . ILE A 1 84 ? 2.111 12.797 15.93 1 92.88 84 ILE A CA 1
ATOM 720 C C . ILE A 1 84 ? 2.691 11.914 17.031 1 92.88 84 ILE A C 1
ATOM 722 O O . ILE A 1 84 ? 2.668 10.688 16.938 1 92.88 84 ILE A O 1
ATOM 726 N N . GLU A 1 85 ? 3.611 12.375 17.812 1 79.81 85 GLU A N 1
ATOM 727 C CA . GLU A 1 85 ? 4.195 11.641 18.938 1 79.81 85 GLU A CA 1
ATOM 728 C C . GLU A 1 85 ? 3.199 11.5 20.078 1 79.81 85 GLU A C 1
ATOM 730 O O . GLU A 1 85 ? 2.422 12.414 20.359 1 79.81 85 GLU A O 1
ATOM 735 N N . ASN A 1 86 ? 2.693 10.258 20.297 1 57.88 86 ASN A N 1
ATOM 736 C CA . ASN A 1 86 ? 1.938 10.156 21.547 1 57.88 86 ASN A CA 1
ATOM 737 C C . ASN A 1 86 ? 2.783 10.57 22.75 1 57.88 86 ASN A C 1
ATOM 739 O O . ASN A 1 86 ? 3.998 10.367 22.766 1 57.88 86 ASN A O 1
ATOM 743 N N . MET B 1 1 ? -15.57 -16.359 -10.477 1 39.41 1 MET B N 1
ATOM 744 C CA . MET B 1 1 ? -15.445 -16.359 -9.023 1 39.41 1 MET B CA 1
ATOM 745 C C . MET B 1 1 ? -14.867 -15.031 -8.531 1 39.41 1 MET B C 1
ATOM 747 O O . MET B 1 1 ? -13.828 -14.578 -9.023 1 39.41 1 MET B O 1
ATOM 751 N N . ASP B 1 2 ? -15.602 -14.148 -8.094 1 52.97 2 ASP B N 1
ATOM 752 C CA . ASP B 1 2 ? -15.266 -12.844 -7.52 1 52.97 2 ASP B CA 1
ATOM 753 C C . ASP B 1 2 ? -14.156 -12.977 -6.484 1 52.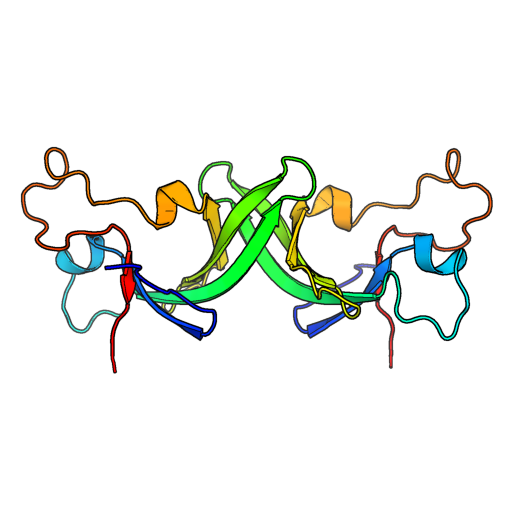97 2 ASP B C 1
ATOM 755 O O . ASP B 1 2 ? -14.266 -13.758 -5.539 1 52.97 2 ASP B O 1
ATOM 759 N N . ARG B 1 3 ? -12.883 -12.977 -6.871 1 76.56 3 ARG B N 1
ATOM 760 C CA . ARG B 1 3 ? -11.781 -13.531 -6.098 1 76.56 3 ARG B CA 1
ATOM 761 C C . ARG B 1 3 ? -11.617 -12.805 -4.766 1 76.56 3 ARG B C 1
ATOM 763 O O . ARG B 1 3 ? -11.016 -13.336 -3.832 1 76.56 3 ARG B O 1
ATOM 770 N N . ASP B 1 4 ? -12.703 -12.219 -4.355 1 88.56 4 ASP B N 1
ATOM 771 C CA . ASP B 1 4 ? -12.836 -11.461 -3.117 1 88.56 4 ASP B CA 1
ATOM 772 C C . ASP B 1 4 ? -11.523 -11.438 -2.334 1 88.56 4 ASP B C 1
ATOM 774 O O . ASP B 1 4 ? -11.414 -12.07 -1.282 1 88.56 4 ASP B O 1
ATOM 778 N N . LEU B 1 5 ? -10.43 -10.906 -2.766 1 96.56 5 LEU B N 1
ATOM 779 C CA . LEU B 1 5 ? -9.18 -10.742 -2.033 1 96.56 5 LEU B CA 1
ATOM 780 C C . LEU B 1 5 ? -9.297 -9.617 -1.007 1 96.56 5 LEU B C 1
ATOM 782 O O . LEU B 1 5 ? -9.914 -8.586 -1.277 1 96.56 5 LEU B O 1
ATOM 786 N N . ARG B 1 6 ? -8.703 -9.883 0.152 1 96.81 6 ARG B N 1
ATOM 787 C CA . ARG B 1 6 ? -8.75 -8.914 1.244 1 96.81 6 ARG B CA 1
ATOM 788 C C . ARG B 1 6 ? -7.383 -8.797 1.916 1 96.81 6 ARG B C 1
ATOM 790 O O . ARG B 1 6 ? -6.559 -9.703 1.829 1 96.81 6 ARG B O 1
ATOM 797 N N . PRO B 1 7 ? -7.176 -7.645 2.547 1 97.94 7 PRO B N 1
ATOM 798 C CA . PRO B 1 7 ? -5.945 -7.562 3.34 1 97.94 7 PRO B CA 1
ATOM 799 C C . PRO B 1 7 ? -5.781 -8.742 4.293 1 97.94 7 PRO B C 1
ATOM 801 O O . PRO B 1 7 ? -6.754 -9.18 4.914 1 97.94 7 PRO B O 1
ATOM 804 N N . GLY B 1 8 ? -4.648 -9.242 4.398 1 97.44 8 GLY B N 1
ATOM 805 C CA . GLY B 1 8 ? -4.367 -10.398 5.234 1 97.44 8 GLY B CA 1
ATOM 806 C C . GLY B 1 8 ? -4.316 -11.703 4.457 1 97.44 8 GLY B C 1
ATOM 807 O O . GLY B 1 8 ? -3.76 -12.695 4.934 1 97.44 8 GLY B O 1
ATOM 808 N N . ASP B 1 9 ? -4.926 -11.805 3.326 1 98.06 9 ASP B N 1
ATOM 809 C CA . ASP B 1 9 ? -4.918 -13.016 2.512 1 98.06 9 ASP B CA 1
ATOM 810 C C . ASP B 1 9 ? -3.502 -13.352 2.041 1 98.06 9 ASP B C 1
ATOM 812 O O . ASP B 1 9 ? -2.74 -12.461 1.667 1 98.06 9 ASP B O 1
ATOM 816 N N . ILE B 1 10 ? -3.18 -14.641 2.08 1 98.06 10 ILE B N 1
ATOM 817 C CA . ILE B 1 10 ? -1.962 -15.125 1.442 1 98.06 10 ILE B CA 1
ATOM 818 C C . ILE B 1 10 ? -2.266 -15.555 0.01 1 98.06 10 ILE B C 1
ATOM 820 O O . ILE B 1 10 ? -3.244 -16.266 -0.237 1 98.06 10 ILE B O 1
ATOM 824 N N . VAL B 1 11 ? -1.403 -15.094 -0.858 1 98.31 11 VAL B N 1
ATOM 825 C CA . VAL B 1 11 ? -1.594 -15.406 -2.271 1 98.31 11 VAL B CA 1
ATOM 826 C C . VAL B 1 11 ? -0.298 -15.969 -2.854 1 98.31 11 VAL B C 1
ATOM 828 O O . VAL B 1 11 ? 0.789 -15.703 -2.334 1 98.31 11 VAL B O 1
ATOM 831 N N . ARG B 1 12 ? -0.455 -16.703 -3.871 1 98.06 12 ARG B N 1
ATOM 832 C CA . ARG B 1 12 ? 0.691 -17.188 -4.629 1 98.06 12 ARG B CA 1
ATOM 833 C C . ARG B 1 12 ? 0.684 -16.641 -6.051 1 98.06 12 ARG B C 1
ATOM 835 O O . ARG B 1 12 ? -0.369 -16.562 -6.691 1 98.06 12 ARG B O 1
ATOM 842 N N . ASN B 1 13 ? 1.761 -16.156 -6.449 1 98.25 13 ASN B N 1
ATOM 843 C CA . ASN B 1 13 ? 1.987 -15.875 -7.863 1 98.25 13 ASN B CA 1
ATOM 844 C C . ASN B 1 13 ? 2.076 -17.156 -8.68 1 98.25 13 ASN B C 1
ATOM 846 O O . ASN B 1 13 ? 2.607 -18.172 -8.203 1 98.25 13 ASN B O 1
ATOM 850 N N . PHE B 1 14 ? 1.636 -17.141 -9.922 1 98.12 14 PHE B N 1
ATOM 851 C CA . PHE B 1 14 ? 1.594 -18.344 -10.742 1 98.12 14 PHE B CA 1
ATOM 852 C 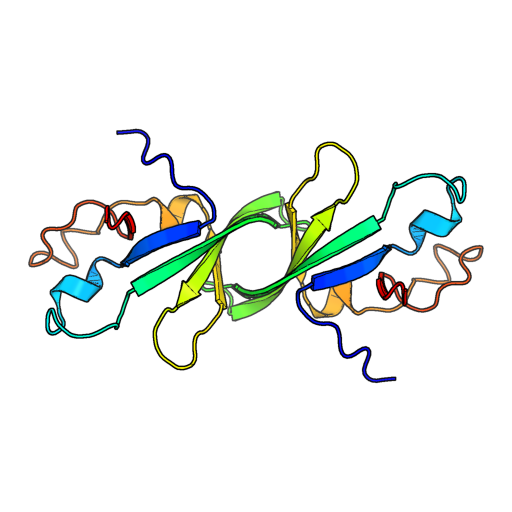C . PHE B 1 14 ? 2.996 -18.906 -10.953 1 98.12 14 PHE B C 1
ATOM 854 O O . PHE B 1 14 ? 3.16 -20.094 -11.211 1 98.12 14 PHE B O 1
ATOM 861 N N . LYS B 1 15 ? 4.062 -18.156 -10.844 1 98 15 LYS B N 1
ATOM 862 C CA . LYS B 1 15 ? 5.434 -18.609 -11.039 1 98 15 LYS B CA 1
ATOM 863 C C . LYS B 1 15 ? 5.84 -19.609 -9.953 1 98 15 LYS B C 1
ATOM 865 O O . LYS B 1 15 ? 6.852 -20.297 -10.078 1 98 15 LYS B O 1
ATOM 870 N N . ARG B 1 16 ? 5.027 -19.609 -8.938 1 97 16 ARG B N 1
ATOM 871 C CA . ARG B 1 16 ? 5.332 -20.578 -7.895 1 97 16 ARG B CA 1
ATOM 872 C C . ARG B 1 16 ? 5.32 -22 -8.453 1 97 16 ARG B C 1
ATOM 874 O O . ARG B 1 16 ? 6 -22.891 -7.934 1 97 16 ARG B O 1
ATOM 881 N N . GLU B 1 17 ? 4.582 -22.234 -9.484 1 96.94 17 GLU B N 1
ATOM 882 C CA . GLU B 1 17 ? 4.5 -23.562 -10.102 1 96.94 17 GLU B CA 1
ATOM 883 C C . GLU B 1 17 ? 5.848 -23.984 -10.688 1 96.94 17 GLU B C 1
ATOM 885 O O . GLU B 1 17 ? 6.051 -25.156 -11.008 1 96.94 17 GLU B O 1
ATOM 890 N N . THR B 1 18 ? 6.715 -23.047 -10.773 1 96.25 18 THR B N 1
ATOM 891 C CA . THR B 1 18 ? 7.992 -23.328 -11.422 1 96.25 18 THR B CA 1
ATOM 892 C C . THR B 1 18 ? 9.07 -23.625 -10.375 1 96.25 18 THR B C 1
ATOM 894 O O . THR B 1 18 ? 10.234 -23.844 -10.719 1 96.25 18 THR B O 1
ATOM 897 N N . VAL B 1 19 ? 8.727 -23.578 -9.133 1 96.94 19 VAL B N 1
ATOM 898 C CA . VAL B 1 19 ? 9.711 -23.797 -8.086 1 96.94 19 VAL B CA 1
ATOM 899 C C . VAL B 1 19 ? 9.266 -24.969 -7.207 1 96.94 19 VAL B C 1
ATOM 901 O O . VAL B 1 19 ? 8.148 -25.469 -7.355 1 96.94 19 VAL B O 1
ATOM 904 N N . HIS B 1 20 ? 10.188 -25.422 -6.348 1 95.75 20 HIS B N 1
ATOM 905 C CA . HIS B 1 20 ? 9.883 -26.531 -5.461 1 95.75 20 HIS B CA 1
ATOM 906 C C . HIS B 1 20 ? 8.727 -26.188 -4.531 1 95.75 20 HIS B C 1
ATOM 908 O O . HIS B 1 20 ? 8.641 -25.078 -4.016 1 95.75 20 HIS B O 1
ATOM 914 N N . PRO B 1 21 ? 7.863 -27.172 -4.262 1 90.31 21 PRO B N 1
ATOM 915 C CA . PRO B 1 21 ? 6.664 -26.922 -3.459 1 90.31 21 PRO B CA 1
ATOM 916 C C . PRO B 1 21 ? 6.988 -26.453 -2.041 1 90.31 21 PRO B C 1
ATOM 918 O O . PRO B 1 21 ? 6.188 -25.75 -1.42 1 90.31 21 PRO B O 1
ATOM 921 N N . ASP B 1 22 ? 8.141 -26.75 -1.592 1 92.81 22 ASP B N 1
ATOM 922 C CA . ASP B 1 22 ? 8.508 -26.422 -0.22 1 92.81 22 ASP B CA 1
ATOM 923 C C . ASP B 1 22 ? 9.125 -25.031 -0.142 1 92.81 22 ASP B C 1
ATOM 925 O O . ASP B 1 22 ? 9.383 -24.516 0.95 1 92.81 22 ASP B O 1
ATOM 929 N N . SER B 1 23 ? 9.305 -24.438 -1.281 1 94.19 23 SER B N 1
ATOM 930 C CA . SER B 1 23 ? 9.883 -23.094 -1.332 1 94.19 23 SER B CA 1
ATOM 931 C C . SER B 1 23 ? 8.867 -22.031 -0.918 1 94.19 23 SER B C 1
ATOM 933 O O . SER B 1 23 ? 7.668 -22.188 -1.148 1 94.19 23 SER B O 1
ATOM 935 N N . ASP B 1 24 ? 9.32 -20.984 -0.303 1 94.88 24 ASP B N 1
ATOM 936 C CA . ASP B 1 24 ? 8.43 -19.859 0.008 1 94.88 24 ASP B CA 1
ATOM 937 C C . ASP B 1 24 ? 8.406 -18.844 -1.128 1 94.88 24 ASP B C 1
ATOM 939 O O . ASP B 1 24 ? 7.684 -17.844 -1.062 1 94.88 24 ASP B O 1
ATOM 943 N N . LEU B 1 25 ? 9.102 -19.109 -2.104 1 97.62 25 LEU B N 1
ATOM 944 C CA . LEU B 1 25 ? 9.18 -18.156 -3.193 1 97.62 25 LEU B CA 1
ATOM 945 C C . LEU B 1 25 ? 7.816 -17.938 -3.832 1 97.62 25 LEU B C 1
ATOM 947 O O . LEU B 1 25 ? 7.023 -18.875 -3.951 1 97.62 25 LEU B O 1
ATOM 951 N N . TYR B 1 26 ? 7.512 -16.703 -4.195 1 98.31 26 TYR B N 1
ATOM 952 C CA . TYR B 1 26 ? 6.332 -16.281 -4.949 1 98.31 26 TYR B CA 1
ATOM 953 C C . TYR B 1 26 ? 5.074 -16.391 -4.094 1 98.31 26 TYR B C 1
ATOM 955 O O . TYR B 1 26 ? 3.969 -16.547 -4.621 1 98.31 26 TYR B O 1
ATOM 963 N N . LEU B 1 27 ? 5.324 -16.422 -2.773 1 98.25 27 LEU B N 1
ATOM 964 C CA . LEU B 1 27 ? 4.238 -16.234 -1.818 1 98.25 27 LEU B CA 1
ATOM 965 C C . LEU B 1 27 ? 4.219 -14.812 -1.278 1 98.25 27 LEU B C 1
ATOM 967 O O . LEU B 1 27 ? 5.273 -14.234 -0.996 1 98.25 27 LEU B O 1
ATOM 971 N N . TYR B 1 28 ? 2.99 -14.305 -1.142 1 98.62 28 TYR B N 1
ATOM 972 C CA . TYR B 1 28 ? 2.809 -12.922 -0.705 1 98.62 28 TYR B CA 1
ATOM 973 C C . TYR B 1 28 ? 1.616 -12.797 0.237 1 98.62 28 TYR B C 1
ATOM 975 O O . TYR B 1 28 ? 0.717 -13.648 0.223 1 98.62 28 TYR B O 1
ATOM 983 N N . GLN B 1 29 ? 1.606 -11.766 0.993 1 98.69 29 GLN B N 1
ATOM 984 C CA . GLN B 1 29 ? 0.428 -11.359 1.751 1 98.69 29 GLN B CA 1
ATOM 985 C C . GLN B 1 29 ? -0.091 -10 1.278 1 98.69 29 GLN B C 1
ATOM 987 O O . GLN B 1 29 ? 0.687 -9.062 1.098 1 98.69 29 GLN B O 1
ATOM 992 N N . ILE B 1 30 ? -1.349 -9.984 1.021 1 98.69 30 ILE B N 1
ATOM 993 C CA . ILE B 1 30 ? -1.957 -8.703 0.696 1 98.69 30 ILE B CA 1
ATOM 994 C C . ILE B 1 30 ? -1.969 -7.809 1.935 1 98.69 30 ILE B C 1
ATOM 996 O O . ILE B 1 30 ? -2.422 -8.219 3.004 1 98.69 30 ILE B O 1
ATOM 1000 N N . ILE B 1 31 ? -1.471 -6.59 1.77 1 98.81 31 ILE B N 1
ATOM 1001 C CA . ILE B 1 31 ? -1.413 -5.629 2.867 1 98.81 31 ILE B CA 1
ATOM 1002 C C . ILE B 1 31 ? -2.625 -4.703 2.807 1 98.81 31 ILE B C 1
ATOM 1004 O O . ILE B 1 31 ? -3.246 -4.418 3.834 1 98.81 31 ILE B O 1
ATOM 1008 N N . ALA B 1 32 ? -2.924 -4.242 1.609 1 98.75 32 ALA B N 1
ATOM 1009 C CA . ALA B 1 32 ? -3.992 -3.262 1.445 1 98.75 32 ALA B CA 1
ATOM 1010 C C . ALA B 1 32 ? -4.348 -3.078 -0.027 1 98.75 32 ALA B C 1
ATOM 1012 O O . ALA B 1 32 ? -3.641 -3.572 -0.909 1 98.75 32 ALA B O 1
ATOM 1013 N N . PHE B 1 33 ? -5.441 -2.463 -0.178 1 98.81 33 PHE B N 1
ATOM 1014 C CA . PHE B 1 33 ? -5.82 -1.852 -1.447 1 98.81 33 PHE B CA 1
ATOM 1015 C C . PHE B 1 33 ? -5.836 -0.332 -1.334 1 98.81 33 PHE B C 1
ATOM 1017 O O . PHE B 1 33 ? -6.359 0.218 -0.362 1 98.81 33 PHE B O 1
ATOM 1024 N N . ALA B 1 34 ? -5.227 0.3 -2.309 1 98.88 34 ALA B N 1
ATOM 1025 C CA . ALA B 1 34 ? -5.047 1.744 -2.176 1 98.88 34 ALA B CA 1
ATOM 1026 C C . ALA B 1 34 ? -5.359 2.457 -3.488 1 98.88 34 ALA B C 1
ATOM 1028 O O . ALA B 1 34 ? -5.359 1.838 -4.555 1 98.88 34 ALA B O 1
ATOM 1029 N N . THR B 1 35 ? -5.641 3.699 -3.35 1 98.88 35 THR B N 1
ATOM 1030 C CA . THR B 1 35 ? -5.777 4.594 -4.492 1 98.88 35 THR B CA 1
ATOM 1031 C C . THR B 1 35 ? -4.574 5.527 -4.594 1 98.88 35 THR B C 1
ATOM 1033 O O . THR B 1 35 ? -4.227 6.207 -3.627 1 98.88 35 THR B O 1
ATOM 1036 N N . HIS B 1 36 ? -3.936 5.477 -5.758 1 98.75 36 HIS B N 1
ATOM 1037 C CA . HIS B 1 36 ? -2.854 6.426 -5.988 1 98.75 36 HIS B CA 1
ATOM 1038 C C . HIS B 1 36 ? -3.367 7.859 -5.965 1 98.75 36 HIS B C 1
ATOM 1040 O O . HIS B 1 36 ? -4.141 8.266 -6.836 1 98.75 36 HIS B O 1
ATOM 1046 N N . SER B 1 37 ? -2.865 8.688 -5.156 1 98 37 SER B N 1
ATOM 1047 C CA . SER B 1 37 ? -3.451 9.992 -4.867 1 98 37 SER B CA 1
ATOM 1048 C C . SER B 1 37 ? -3.291 10.945 -6.051 1 98 37 SER B C 1
ATOM 1050 O O . SER B 1 37 ? -4.094 11.867 -6.227 1 98 37 SER B O 1
ATOM 1052 N N . GLU B 1 38 ? -2.252 10.719 -6.855 1 97.56 38 GLU B N 1
ATOM 1053 C CA . GLU B 1 38 ? -1.978 11.617 -7.969 1 97.56 38 GLU B CA 1
ATOM 1054 C C . GLU B 1 38 ? -2.666 11.141 -9.242 1 97.56 38 GLU B C 1
ATOM 1056 O O . GLU B 1 38 ? -3.119 11.953 -10.055 1 97.56 38 GLU B O 1
ATOM 1061 N N . THR B 1 39 ? -2.826 9.867 -9.445 1 97.56 39 THR B N 1
ATOM 1062 C CA . THR B 1 39 ? -3.311 9.344 -10.727 1 97.56 39 THR B CA 1
ATOM 1063 C C . THR B 1 39 ? -4.672 8.68 -10.555 1 97.56 39 THR B C 1
ATOM 1065 O O . THR B 1 39 ? -5.34 8.359 -11.539 1 97.56 39 THR B O 1
ATOM 1068 N N . ASN B 1 40 ? -5.109 8.477 -9.336 1 97.94 40 ASN B N 1
ATOM 1069 C CA . ASN B 1 40 ? -6.355 7.801 -8.992 1 97.94 40 ASN B CA 1
ATOM 1070 C C . ASN B 1 40 ? -6.309 6.324 -9.383 1 97.94 40 ASN B C 1
ATOM 1072 O O . ASN B 1 40 ? -7.34 5.652 -9.398 1 97.94 40 ASN B O 1
ATOM 1076 N N . GLU B 1 41 ? -5.164 5.867 -9.742 1 98.12 41 GLU B N 1
ATOM 1077 C CA . GLU B 1 41 ? -5.012 4.453 -10.07 1 98.12 41 GLU B CA 1
ATOM 1078 C C . GLU B 1 41 ? -5.266 3.572 -8.852 1 98.12 41 GLU B C 1
ATOM 1080 O O . GLU B 1 41 ? -4.793 3.873 -7.754 1 98.12 41 GLU B O 1
ATOM 1085 N N . LYS B 1 42 ? -6.004 2.486 -9.023 1 98.75 42 LYS B N 1
ATOM 1086 C CA . LYS B 1 42 ? -6.207 1.496 -7.969 1 98.75 42 LYS B CA 1
ATOM 1087 C C . LYS B 1 42 ? -5.031 0.524 -7.895 1 98.75 42 LYS B C 1
ATOM 1089 O O . LYS B 1 42 ? -4.582 0.007 -8.922 1 98.75 42 LYS B O 1
ATOM 1094 N N . LEU B 1 43 ? -4.555 0.319 -6.703 1 98.88 43 LEU B N 1
ATOM 1095 C CA . LEU B 1 43 ? -3.357 -0.493 -6.508 1 98.88 43 LEU B CA 1
ATOM 1096 C C . LEU B 1 43 ? -3.615 -1.605 -5.496 1 98.88 43 LEU B C 1
ATOM 1098 O O . LEU B 1 43 ? -4.387 -1.425 -4.555 1 98.88 43 LEU B O 1
ATOM 1102 N N . VAL B 1 44 ? -2.99 -2.707 -5.645 1 98.94 44 VAL B N 1
ATOM 1103 C CA . VAL B 1 44 ? -2.846 -3.75 -4.633 1 98.94 44 VAL B CA 1
ATOM 1104 C C . VAL B 1 44 ? -1.47 -3.646 -3.977 1 98.94 44 VAL B C 1
ATOM 1106 O O . VAL B 1 44 ? -0.447 -3.619 -4.668 1 98.94 44 VAL B O 1
ATOM 1109 N N . ILE B 1 45 ? -1.484 -3.539 -2.697 1 98.94 45 ILE B N 1
ATOM 1110 C CA . ILE B 1 45 ? -0.259 -3.523 -1.907 1 98.94 45 ILE B CA 1
ATOM 1111 C C . ILE B 1 45 ? -0.032 -4.898 -1.281 1 98.94 45 ILE B C 1
ATOM 1113 O O . ILE B 1 45 ? -0.919 -5.438 -0.616 1 98.94 45 ILE B O 1
ATOM 1117 N N . TYR B 1 46 ? 1.151 -5.406 -1.484 1 98.94 46 TYR B N 1
ATOM 1118 C CA . TYR B 1 46 ? 1.39 -6.766 -1.02 1 98.94 46 TYR B CA 1
ATOM 1119 C C . TYR B 1 46 ? 2.861 -6.977 -0.681 1 98.94 46 TYR B C 1
ATOM 1121 O O . TYR B 1 46 ? 3.73 -6.285 -1.21 1 98.94 46 TYR B O 1
ATOM 1129 N N . GLN B 1 47 ? 3.07 -7.887 0.163 1 98.88 47 GLN B N 1
ATOM 1130 C CA . GLN B 1 47 ? 4.414 -8.125 0.681 1 98.88 47 GLN B CA 1
ATOM 1131 C C . GLN B 1 47 ? 4.859 -9.562 0.401 1 98.88 47 GLN B C 1
ATOM 1133 O O . GLN B 1 47 ? 4.105 -10.508 0.63 1 98.88 47 GLN B O 1
ATOM 1138 N N . ALA B 1 48 ? 6.047 -9.688 -0.114 1 98.69 48 ALA B N 1
ATOM 1139 C CA . ALA B 1 48 ? 6.648 -11.008 -0.273 1 98.69 48 ALA B CA 1
ATOM 1140 C C . ALA B 1 48 ? 6.805 -11.711 1.074 1 98.69 48 ALA B C 1
ATOM 1142 O O . ALA B 1 48 ? 7.164 -11.078 2.07 1 98.69 48 ALA B O 1
ATOM 1143 N N . LEU B 1 49 ? 6.578 -13 1.126 1 98.06 49 LEU B N 1
ATOM 1144 C CA . LEU B 1 49 ? 6.766 -13.789 2.338 1 98.06 49 LEU B CA 1
ATOM 1145 C C . LEU B 1 49 ? 8.109 -14.516 2.314 1 98.06 49 LEU B C 1
ATOM 1147 O O . LEU B 1 49 ? 8.289 -15.516 3.008 1 98.06 49 LEU B O 1
ATOM 1151 N N . TYR B 1 50 ? 8.945 -14.164 1.581 1 97.75 50 TYR B N 1
ATOM 1152 C CA . TYR B 1 50 ? 10.336 -14.609 1.479 1 97.75 50 TYR B CA 1
ATOM 1153 C C . TYR B 1 50 ? 11.289 -13.422 1.442 1 97.75 50 TYR B C 1
ATOM 1155 O O . TYR B 1 50 ? 10.875 -12.297 1.147 1 97.75 50 TYR B O 1
ATOM 1163 N N . ARG B 1 51 ? 12.43 -13.711 1.679 1 95.81 51 ARG B N 1
ATOM 1164 C CA . ARG B 1 51 ? 13.422 -12.641 1.719 1 95.81 51 ARG B CA 1
ATOM 1165 C C . ARG B 1 51 ? 13.547 -11.969 0.357 1 95.81 51 ARG B C 1
ATOM 1167 O O . ARG B 1 51 ? 13.5 -12.633 -0.679 1 95.81 51 ARG B O 1
ATOM 1174 N N . PRO B 1 52 ? 13.867 -10.547 0.428 1 97.19 52 PRO B N 1
ATOM 1175 C CA . PRO B 1 52 ? 14.062 -9.641 1.559 1 97.19 52 PRO B CA 1
ATOM 1176 C C . PRO B 1 52 ? 12.75 -9.062 2.092 1 97.19 52 PRO B C 1
ATOM 1178 O O . PRO B 1 52 ? 12.75 -7.996 2.707 1 97.19 52 PRO B O 1
ATOM 1181 N N . PHE B 1 53 ? 11.594 -9.688 1.747 1 98.25 53 PHE B N 1
ATOM 1182 C CA . PHE B 1 53 ? 10.273 -9.312 2.24 1 98.25 53 PHE B CA 1
ATOM 1183 C C . PHE B 1 53 ? 9.844 -7.965 1.676 1 98.25 53 PHE B C 1
ATOM 1185 O O . PHE B 1 53 ? 9.297 -7.133 2.396 1 98.25 53 PHE B O 1
ATOM 1192 N N . GLY B 1 54 ? 10.164 -7.824 0.361 1 98.44 54 GLY B N 1
ATOM 1193 C CA . GLY B 1 54 ? 9.805 -6.586 -0.308 1 98.44 54 GLY B CA 1
ATOM 1194 C C . GLY B 1 54 ? 8.305 -6.332 -0.332 1 98.44 54 GLY B C 1
ATOM 1195 O O . GLY B 1 54 ? 7.516 -7.27 -0.408 1 98.44 54 GLY B O 1
ATOM 1196 N N . VAL B 1 55 ? 7.965 -5.027 -0.221 1 98.88 55 VAL B N 1
ATOM 1197 C CA . VAL B 1 55 ? 6.578 -4.594 -0.357 1 98.88 55 VAL B CA 1
ATOM 1198 C C . VAL B 1 55 ? 6.375 -3.932 -1.719 1 98.88 55 VAL B C 1
ATOM 1200 O O . VAL B 1 55 ? 7.137 -3.041 -2.104 1 98.88 55 VAL B O 1
ATOM 1203 N N . TRP B 1 56 ? 5.359 -4.379 -2.381 1 98.94 56 TRP B N 1
ATOM 1204 C CA . TRP B 1 56 ? 5.102 -3.979 -3.762 1 98.94 56 TRP B CA 1
ATOM 1205 C C . TRP B 1 56 ? 3.705 -3.385 -3.906 1 98.94 56 TRP B C 1
ATOM 1207 O O . TRP B 1 56 ? 2.789 -3.756 -3.17 1 98.94 56 TRP B O 1
ATOM 1217 N N . ALA B 1 57 ? 3.598 -2.494 -4.762 1 98.94 57 ALA B N 1
ATOM 1218 C CA . ALA B 1 57 ? 2.324 -1.99 -5.266 1 98.94 57 ALA B CA 1
ATOM 1219 C C . ALA B 1 57 ? 2.158 -2.309 -6.75 1 98.94 57 ALA B C 1
ATOM 1221 O O . ALA B 1 57 ? 3.041 -2.006 -7.559 1 98.94 57 ALA B O 1
ATOM 1222 N N . ARG B 1 58 ? 1.082 -2.883 -7.098 1 98.88 58 ARG B N 1
ATOM 1223 C CA . ARG B 1 58 ? 0.784 -3.203 -8.492 1 98.88 58 ARG B CA 1
ATOM 1224 C C . ARG B 1 58 ? -0.61 -2.725 -8.875 1 98.88 58 ARG B C 1
ATOM 1226 O O . ARG B 1 58 ? -1.543 -2.799 -8.078 1 98.88 58 ARG B O 1
ATOM 1233 N N . PRO B 1 59 ? -0.793 -2.25 -10.133 1 98.81 59 PRO B N 1
ATOM 1234 C CA . PRO B 1 59 ? -2.16 -1.916 -10.547 1 98.81 59 PRO B CA 1
ATOM 1235 C C . PRO B 1 59 ? -3.146 -3.053 -10.289 1 98.81 59 PRO B C 1
ATOM 1237 O O . PRO B 1 59 ? -2.83 -4.219 -10.547 1 98.81 59 PRO B O 1
ATOM 1240 N N . TYR B 1 60 ? -4.25 -2.67 -9.789 1 98.69 60 TYR B N 1
ATOM 1241 C CA . TYR B 1 60 ? -5.277 -3.633 -9.406 1 98.69 60 TYR B CA 1
ATOM 1242 C C . TYR B 1 60 ? -5.59 -4.582 -10.555 1 98.69 60 TYR B C 1
ATOM 1244 O O . TYR B 1 60 ? -5.566 -5.801 -10.383 1 98.69 60 TYR B O 1
ATOM 1252 N N . ASP B 1 61 ? -5.852 -4.043 -11.773 1 97.94 61 ASP B N 1
ATOM 1253 C CA . ASP B 1 61 ? -6.281 -4.852 -12.914 1 97.94 61 ASP B CA 1
ATOM 1254 C C . ASP B 1 61 ? -5.191 -5.84 -13.328 1 97.94 61 ASP B C 1
ATOM 1256 O O . ASP B 1 61 ? -5.488 -6.969 -13.719 1 97.94 61 ASP B O 1
ATOM 1260 N N . MET B 1 62 ? -3.988 -5.375 -13.25 1 98.44 62 MET B N 1
ATOM 1261 C CA . MET B 1 62 ? -2.879 -6.258 -13.602 1 98.44 62 MET B CA 1
ATOM 1262 C C . MET B 1 62 ? -2.744 -7.391 -12.586 1 98.44 62 MET B C 1
ATOM 1264 O O . MET B 1 62 ? -2.549 -8.547 -12.961 1 98.44 62 MET B O 1
ATOM 1268 N N . PHE B 1 63 ? -2.797 -7.07 -11.312 1 98.62 63 PHE B N 1
ATOM 1269 C CA . PHE B 1 63 ? -2.705 -8.062 -10.25 1 98.62 63 PHE B CA 1
ATOM 1270 C C . PHE B 1 63 ? -3.811 -9.102 -10.375 1 98.62 63 PHE B C 1
ATOM 1272 O O . PHE B 1 63 ? -3.57 -10.297 -10.195 1 98.62 63 PHE B O 1
ATOM 1279 N N . MET B 1 64 ? -4.934 -8.695 -10.758 1 98.12 64 MET B N 1
ATOM 1280 C CA . MET B 1 64 ? -6.121 -9.539 -10.773 1 98.12 64 MET B CA 1
ATOM 1281 C C . MET B 1 64 ? -6.242 -10.281 -12.094 1 98.12 64 MET B C 1
ATOM 1283 O O . MET B 1 64 ? -7.141 -11.109 -12.273 1 98.12 64 MET B O 1
ATOM 1287 N N . SER B 1 65 ? -5.395 -10.07 -12.961 1 98.12 65 SER B N 1
ATOM 1288 C CA . SER B 1 65 ? -5.527 -10.578 -14.32 1 98.12 65 SER B CA 1
ATOM 1289 C C . SER B 1 65 ? -5.211 -12.062 -14.391 1 98.12 65 SER B C 1
ATOM 1291 O O . SER B 1 65 ? -4.672 -12.633 -13.438 1 98.12 65 SER B O 1
ATOM 1293 N N . GLU B 1 66 ? -5.594 -12.648 -15.5 1 98.19 66 GLU B N 1
ATOM 1294 C CA . GLU B 1 66 ? -5.293 -14.047 -15.773 1 98.19 66 GLU B CA 1
ATOM 1295 C C . GLU B 1 66 ? -3.846 -14.219 -16.234 1 98.19 66 GLU B C 1
ATOM 1297 O O . GLU B 1 66 ? -3.217 -13.266 -16.688 1 98.19 66 GLU B O 1
ATOM 1302 N N . VAL B 1 67 ? -3.424 -15.484 -16.141 1 98.5 67 VAL B N 1
ATOM 1303 C CA . VAL B 1 67 ? -2.105 -15.844 -16.656 1 98.5 67 VAL B CA 1
ATOM 1304 C C . VAL B 1 67 ? -2.119 -15.82 -18.188 1 98.5 67 VAL B C 1
ATOM 1306 O O . VAL B 1 67 ? -3.078 -16.281 -18.812 1 98.5 67 VAL B O 1
ATOM 1309 N N . ASP B 1 68 ? -1.099 -15.242 -18.734 1 97.88 68 ASP B N 1
ATOM 1310 C CA . ASP B 1 68 ? -0.902 -15.328 -20.172 1 97.88 68 ASP B CA 1
ATOM 1311 C C . ASP B 1 68 ? -0.567 -16.75 -20.594 1 97.88 68 ASP B C 1
ATOM 1313 O O . ASP B 1 68 ? 0.599 -17.156 -20.578 1 97.88 68 ASP B O 1
ATOM 1317 N N . ARG B 1 69 ? -1.398 -17.516 -21.078 1 96.38 69 ARG B N 1
ATOM 1318 C CA . ARG B 1 69 ? -1.236 -18.938 -21.359 1 96.38 69 ARG B CA 1
ATOM 1319 C C . ARG B 1 69 ? -0.347 -19.156 -22.578 1 96.38 69 ARG B C 1
ATOM 1321 O O . ARG B 1 69 ? 0.22 -20.234 -22.766 1 96.38 69 ARG B O 1
ATOM 1328 N N . GLU B 1 70 ? -0.392 -18.203 -23.453 1 98 70 GLU B N 1
ATOM 1329 C CA . GLU B 1 70 ? 0.513 -18.297 -24.594 1 98 70 GLU B CA 1
ATOM 1330 C C . GLU B 1 70 ? 1.97 -18.188 -24.156 1 98 70 GLU B C 1
ATOM 1332 O O . GLU B 1 70 ? 2.824 -18.938 -24.609 1 98 70 GLU B O 1
ATOM 1337 N N . LYS B 1 71 ? 2.211 -17.312 -23.281 1 97.56 71 LYS B N 1
ATOM 1338 C CA . LYS B 1 71 ? 3.566 -17.078 -22.797 1 97.56 71 LYS B CA 1
ATOM 1339 C C . LYS B 1 71 ? 3.986 -18.156 -21.797 1 97.56 71 LYS B C 1
ATOM 1341 O O . LYS B 1 71 ? 5.164 -18.516 -21.734 1 97.56 71 LYS B O 1
ATOM 1346 N N . TYR B 1 72 ? 3.041 -18.656 -21.094 1 97.94 72 TYR B N 1
ATOM 1347 C CA . TYR B 1 72 ? 3.307 -19.641 -20.062 1 97.94 72 TYR B CA 1
ATOM 1348 C C . TYR B 1 72 ? 2.422 -20.875 -20.234 1 97.94 72 TYR B C 1
ATOM 1350 O O . TYR B 1 72 ? 1.585 -21.172 -19.375 1 97.94 72 TYR B O 1
ATOM 1358 N N . PRO B 1 73 ? 2.67 -21.594 -21.234 1 97.56 73 PRO B N 1
ATOM 1359 C CA . PRO B 1 73 ? 1.79 -22.719 -21.547 1 97.56 73 PRO B CA 1
ATOM 1360 C C . PRO B 1 73 ? 1.853 -23.828 -20.5 1 97.56 73 PRO B C 1
ATOM 1362 O O . PRO B 1 73 ? 0.927 -24.641 -20.406 1 97.56 73 PRO B O 1
ATOM 1365 N N . GLU B 1 74 ? 2.879 -23.891 -19.703 1 96.88 74 GLU B N 1
ATOM 1366 C CA . GLU B 1 74 ? 3.055 -24.984 -18.75 1 96.88 74 GLU B CA 1
ATOM 1367 C C . GLU B 1 74 ? 2.367 -24.656 -17.422 1 96.88 74 GLU B C 1
ATOM 1369 O O . GLU B 1 74 ? 2.238 -25.531 -16.562 1 96.88 74 GLU B O 1
ATOM 1374 N N . ILE B 1 75 ? 2 -23.422 -17.297 1 98 75 ILE B N 1
ATOM 1375 C CA . ILE B 1 75 ? 1.389 -22.984 -16.047 1 98 75 ILE B CA 1
ATOM 1376 C C . ILE B 1 75 ? -0.073 -23.422 -16 1 98 75 ILE B C 1
ATOM 1378 O O . ILE B 1 75 ? -0.811 -23.25 -16.969 1 98 75 ILE B O 1
ATOM 1382 N N . SER B 1 76 ? -0.5 -24 -14.875 1 97.5 76 SER B N 1
ATOM 1383 C CA . SER B 1 76 ? -1.869 -24.484 -14.742 1 97.5 76 SER B CA 1
ATOM 1384 C C . SER B 1 76 ? -2.756 -23.453 -14.047 1 97.5 76 SER B C 1
ATOM 1386 O O . SER B 1 76 ? -3.967 -23.422 -14.273 1 97.5 76 SER B O 1
ATOM 1388 N N . GLN B 1 77 ? -2.207 -22.656 -13.25 1 96.81 77 GLN B N 1
ATOM 1389 C CA . GLN B 1 77 ? -2.973 -21.641 -12.523 1 96.81 77 GLN B CA 1
ATOM 1390 C C . GLN B 1 77 ? -3.709 -20.719 -13.484 1 96.81 77 GLN B C 1
ATOM 1392 O O . GLN B 1 77 ? -3.166 -20.328 -14.516 1 96.81 77 GLN B O 1
ATOM 1397 N N . ARG B 1 78 ? -4.887 -20.266 -13.094 1 97.62 78 ARG B N 1
ATOM 1398 C CA . ARG B 1 78 ? -5.699 -19.438 -13.969 1 97.62 78 ARG B CA 1
ATOM 1399 C C . ARG B 1 78 ? -5.309 -17.969 -13.852 1 97.62 78 ARG B C 1
ATOM 1401 O O . ARG B 1 78 ? -5.082 -17.297 -14.859 1 97.62 78 ARG B O 1
ATOM 1408 N N . TYR B 1 79 ? -5.258 -17.5 -12.609 1 98.06 79 TYR B N 1
ATOM 1409 C CA . TYR B 1 79 ? -4.973 -16.094 -12.375 1 98.06 79 TYR B CA 1
ATOM 1410 C C . TYR B 1 79 ? -3.523 -15.891 -11.945 1 98.06 79 TYR B C 1
ATOM 1412 O O . TYR B 1 79 ? -2.906 -16.797 -11.375 1 98.06 79 TYR B O 1
ATOM 1420 N N . ARG B 1 80 ? -2.992 -14.703 -12.242 1 98.31 80 ARG B N 1
ATOM 1421 C CA . ARG B 1 80 ? -1.607 -14.406 -11.891 1 98.31 80 ARG B CA 1
ATOM 1422 C C . ARG B 1 80 ? -1.358 -14.617 -10.406 1 98.31 80 ARG B C 1
ATOM 1424 O O . ARG B 1 80 ? -0.295 -15.102 -10.008 1 98.31 80 ARG B O 1
ATOM 1431 N N . PHE B 1 81 ? -2.344 -14.211 -9.617 1 98.44 81 PHE B N 1
ATOM 1432 C CA . PHE B 1 81 ? -2.324 -14.43 -8.172 1 98.44 81 PHE B CA 1
ATOM 1433 C C . PHE B 1 81 ? -3.582 -15.164 -7.719 1 98.44 81 PHE B C 1
ATOM 1435 O O . PHE B 1 81 ? -4.691 -14.812 -8.125 1 98.44 81 PHE B O 1
ATOM 1442 N N . GLU B 1 82 ? -3.385 -16.125 -6.883 1 97.56 82 GLU B N 1
ATOM 1443 C CA . GLU B 1 82 ? -4.52 -16.844 -6.312 1 97.56 82 GLU B CA 1
ATOM 1444 C C . GLU B 1 82 ? -4.352 -17.031 -4.809 1 97.56 82 GLU B C 1
ATOM 1446 O O . GLU B 1 82 ? -3.238 -17.266 -4.328 1 97.56 82 GLU B O 1
ATOM 1451 N N . LYS B 1 83 ? -5.453 -16.922 -4.145 1 97.19 83 LYS B N 1
ATOM 1452 C CA . LYS B 1 83 ? -5.469 -17.094 -2.693 1 97.19 83 LYS B CA 1
ATOM 1453 C C . LYS B 1 83 ? -5.121 -18.531 -2.307 1 97.19 83 LYS B C 1
ATOM 1455 O O . LYS B 1 83 ? -5.598 -19.484 -2.934 1 97.19 83 LYS B O 1
ATOM 1460 N N . ILE B 1 84 ? -4.203 -18.578 -1.346 1 92.81 84 ILE B N 1
ATOM 1461 C CA . ILE B 1 84 ? -3.928 -19.875 -0.742 1 92.81 84 ILE B CA 1
ATOM 1462 C C . ILE B 1 84 ? -4.859 -20.109 0.445 1 92.81 84 ILE B C 1
ATOM 1464 O O . ILE B 1 84 ? -4.953 -19.266 1.338 1 92.81 84 ILE B O 1
ATOM 1468 N N . GLU B 1 85 ? -5.891 -20.875 0.337 1 79.62 85 GLU B N 1
ATOM 1469 C CA . GLU B 1 85 ? -6.82 -21.203 1.414 1 79.62 85 GLU B CA 1
ATOM 1470 C C . GLU B 1 85 ? -6.164 -22.109 2.451 1 79.62 85 GLU B C 1
ATOM 1472 O O . GLU B 1 85 ? -5.367 -22.984 2.104 1 79.62 85 GLU B O 1
ATOM 1477 N N . ASN B 1 86 ? -5.898 -21.562 3.678 1 57.69 86 ASN B N 1
ATOM 1478 C CA . ASN B 1 86 ? 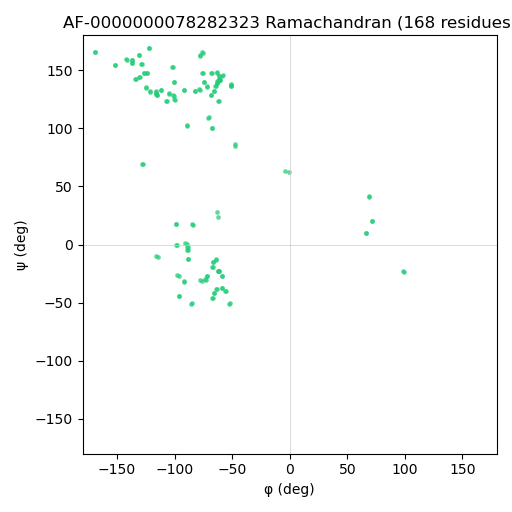-5.5 -22.547 4.676 1 57.69 86 ASN B CA 1
ATOM 1479 C C . ASN B 1 86 ? -6.551 -23.641 4.84 1 57.69 86 ASN B C 1
ATOM 1481 O O . ASN B 1 86 ? -7.746 -23.391 4.672 1 57.69 86 ASN B O 1
#